Protein AF-A0A4V2JHE9-F1 (afdb_monomer_lite)

Organism: Streptomyces kasugaensis (NCBI:txid1946)

Radius of gyration: 15.63 Å; chains: 1; bounding box: 46×31×36 Å

Sequence (121 aa):
APATPTGCGELVRGQLCLRGPAGSAGTYTATYRRHGAPAPHGPRTTGGAPGPPGTRDEFSVRLGYQRRNDRITAFPGWFGTRRTVRGAAELSGRVEMRPDECIRGVMEHGAEVSVTTWSCG

pLDDT: mean 80.95, std 17.06, range [36.38, 97.12]

Structure (mmCIF, N/CA/C/O backbone):
data_AF-A0A4V2JHE9-F1
#
_entry.id   AF-A0A4V2JHE9-F1
#
loop_
_atom_site.group_PDB
_atom_site.id
_atom_site.type_symbol
_atom_site.label_atom_id
_atom_site.label_alt_id
_atom_site.label_comp_id
_atom_site.label_asym_id
_atom_site.label_entity_id
_atom_site.label_seq_id
_atom_site.pdbx_PDB_ins_code
_atom_site.Cartn_x
_atom_site.Cartn_y
_atom_site.Cartn_z
_atom_site.occupancy
_atom_site.B_iso_or_equiv
_atom_site.auth_seq_id
_atom_site.auth_comp_id
_atom_site.auth_asym_id
_atom_site.auth_atom_id
_atom_site.pdbx_PDB_model_num
ATOM 1 N N . ALA A 1 1 ? -9.152 -0.790 -21.980 1.00 36.38 1 ALA A N 1
ATOM 2 C CA . ALA A 1 1 ? -8.130 -0.694 -20.914 1.00 36.38 1 ALA A CA 1
ATOM 3 C C . ALA A 1 1 ? -8.626 -1.483 -19.704 1.00 36.38 1 ALA A C 1
ATOM 5 O O . ALA A 1 1 ? -9.844 -1.520 -19.537 1.00 36.38 1 ALA A O 1
ATOM 6 N N . PRO A 1 2 ? -7.763 -2.146 -18.909 1.00 45.00 2 PRO A N 1
ATOM 7 C CA . PRO A 1 2 ? -8.213 -2.808 -17.685 1.00 45.00 2 PRO A CA 1
ATOM 8 C C . PRO A 1 2 ? -8.945 -1.792 -16.801 1.00 45.00 2 PRO A C 1
ATOM 10 O O . PRO A 1 2 ? -8.518 -0.643 -16.690 1.00 45.00 2 PRO A O 1
ATOM 13 N N . ALA A 1 3 ? -10.074 -2.200 -16.221 1.00 53.06 3 ALA A N 1
ATOM 14 C CA . ALA A 1 3 ? -10.945 -1.311 -15.448 1.00 53.06 3 ALA A CA 1
ATOM 15 C C . ALA A 1 3 ? -10.279 -0.790 -14.159 1.00 53.06 3 ALA A C 1
ATOM 17 O O . ALA A 1 3 ? -10.734 0.193 -13.579 1.00 53.06 3 ALA A O 1
ATOM 18 N N . THR A 1 4 ? -9.184 -1.424 -13.734 1.00 52.03 4 THR A N 1
ATOM 19 C CA . THR A 1 4 ? -8.413 -1.056 -12.549 1.00 52.03 4 THR A CA 1
ATOM 20 C C . THR A 1 4 ? -7.039 -0.537 -12.986 1.00 52.03 4 THR A C 1
ATOM 22 O O . THR A 1 4 ? -6.320 -1.257 -13.685 1.00 52.03 4 THR A O 1
ATOM 25 N N . PRO A 1 5 ? -6.652 0.698 -12.612 1.00 58.84 5 PRO A N 1
ATOM 26 C CA . PRO A 1 5 ? -5.330 1.216 -12.932 1.00 58.84 5 PRO A CA 1
ATOM 27 C C . PRO A 1 5 ? -4.240 0.346 -12.295 1.00 58.84 5 PRO A C 1
ATOM 29 O O . PRO A 1 5 ? -4.415 -0.175 -11.192 1.00 58.84 5 PRO A O 1
ATOM 32 N N . THR A 1 6 ? -3.107 0.195 -12.981 1.00 68.44 6 THR A N 1
ATOM 33 C CA . THR A 1 6 ? -1.942 -0.556 -12.491 1.00 68.44 6 THR A CA 1
ATOM 34 C C . THR A 1 6 ? -1.561 -0.113 -11.073 1.00 68.44 6 THR A C 1
ATOM 36 O O . THR A 1 6 ? -1.502 1.082 -10.784 1.00 68.44 6 THR A O 1
ATOM 39 N N . GLY A 1 7 ? -1.331 -1.075 -10.175 1.00 78.56 7 GLY A N 1
ATOM 40 C CA . GLY A 1 7 ? -1.049 -0.824 -8.756 1.00 78.56 7 GLY A CA 1
ATOM 41 C C . GLY A 1 7 ? -2.286 -0.667 -7.866 1.00 78.56 7 GLY A C 1
ATOM 42 O O . GLY A 1 7 ? -2.136 -0.641 -6.643 1.00 78.56 7 GLY A O 1
ATOM 43 N N . CYS A 1 8 ? -3.495 -0.628 -8.435 1.00 87.81 8 CYS A N 1
ATOM 44 C CA . CYS A 1 8 ? -4.754 -0.662 -7.694 1.00 87.81 8 CYS A CA 1
ATOM 45 C C . CYS A 1 8 ? -5.410 -2.050 -7.726 1.00 87.81 8 CYS A C 1
ATOM 47 O O . CYS A 1 8 ? -5.231 -2.826 -8.664 1.00 87.81 8 CYS A O 1
ATOM 49 N N . GLY A 1 9 ? -6.175 -2.362 -6.684 1.00 87.69 9 GLY A N 1
ATOM 50 C CA . GLY A 1 9 ? -6.986 -3.567 -6.563 1.00 87.69 9 GLY A CA 1
ATOM 51 C C . GLY A 1 9 ? -8.303 -3.256 -5.859 1.00 87.69 9 GLY A C 1
ATOM 52 O O . GLY A 1 9 ? -8.328 -2.477 -4.903 1.00 87.69 9 GLY A O 1
ATOM 53 N N . GLU A 1 10 ? -9.383 -3.856 -6.351 1.00 87.69 10 GLU A N 1
ATOM 54 C CA . GLU A 1 10 ? -10.693 -3.842 -5.697 1.00 87.69 10 GLU A CA 1
ATOM 55 C C . GLU A 1 10 ? -10.716 -4.868 -4.556 1.00 87.69 10 GLU A C 1
ATOM 57 O O . GLU A 1 10 ? -10.208 -5.981 -4.687 1.00 87.69 10 GLU A O 1
ATOM 62 N N . LEU A 1 11 ? -11.316 -4.485 -3.434 1.00 84.50 11 LEU A N 1
ATOM 63 C CA . LEU A 1 11 ? -11.551 -5.295 -2.247 1.00 84.50 11 LEU A CA 1
ATOM 64 C C . LEU A 1 11 ? -13.057 -5.377 -2.014 1.00 84.50 11 LEU A C 1
ATOM 66 O O . LEU A 1 11 ? -13.815 -4.505 -2.424 1.00 84.50 11 LEU A O 1
ATOM 70 N N . VAL A 1 12 ? -13.487 -6.351 -1.215 1.00 80.12 12 VAL A N 1
ATOM 71 C CA . VAL A 1 12 ? -14.900 -6.517 -0.826 1.00 80.12 12 VAL A CA 1
ATOM 72 C C . VAL A 1 12 ? -15.516 -5.232 -0.247 1.00 80.12 12 VAL A C 1
ATOM 74 O O . VAL A 1 12 ? -16.714 -4.995 -0.382 1.00 80.12 12 VAL A O 1
ATOM 77 N N . ARG A 1 13 ? -14.715 -4.386 0.415 1.00 80.62 13 ARG A N 1
ATOM 78 C CA . ARG A 1 13 ? -15.190 -3.182 1.121 1.00 80.62 13 ARG A CA 1
ATOM 79 C C . ARG A 1 13 ? -14.603 -1.864 0.615 1.00 80.62 13 ARG A C 1
ATOM 81 O O . ARG A 1 13 ? -14.981 -0.810 1.131 1.00 80.62 13 ARG A O 1
ATOM 88 N N . GLY A 1 14 ? -13.724 -1.882 -0.380 1.00 88.88 14 GLY A N 1
ATOM 89 C CA . GLY A 1 14 ? -13.094 -0.667 -0.887 1.00 88.88 14 GLY A CA 1
ATOM 90 C C . GLY A 1 14 ? -12.064 -0.925 -1.974 1.00 88.88 14 GLY A C 1
ATOM 91 O O . GLY A 1 14 ? -11.912 -2.035 -2.449 1.00 88.88 14 GLY A O 1
ATOM 92 N N . GLN A 1 15 ? -11.299 0.098 -2.317 1.00 92.00 15 GLN A N 1
ATOM 93 C CA . GLN A 1 15 ? -10.196 0.025 -3.262 1.00 92.00 15 GLN A CA 1
ATOM 94 C C . GLN A 1 15 ? -8.887 0.351 -2.543 1.00 92.00 15 GLN A C 1
ATOM 96 O O . GLN A 1 15 ? -8.812 1.317 -1.777 1.00 92.00 15 GLN A O 1
ATOM 101 N N . LEU A 1 16 ? -7.853 -0.446 -2.799 1.00 94.31 16 LEU A N 1
ATOM 102 C CA . LEU A 1 16 ? -6.482 -0.184 -2.376 1.00 94.31 16 LEU A CA 1
ATOM 103 C C . LEU A 1 16 ? -5.668 0.167 -3.611 1.00 94.31 16 LEU A C 1
ATOM 105 O O . LEU A 1 16 ? -5.749 -0.515 -4.627 1.00 94.31 16 LEU A O 1
ATOM 109 N N . CYS A 1 17 ? -4.851 1.201 -3.507 1.00 93.62 17 CYS A N 1
ATOM 110 C CA . CYS A 1 17 ? -3.918 1.604 -4.542 1.00 93.62 17 CYS A CA 1
ATOM 111 C C . CYS A 1 17 ? -2.531 1.773 -3.949 1.00 93.62 17 CYS A C 1
ATOM 113 O O . CYS A 1 17 ? -2.389 2.360 -2.880 1.00 93.62 17 CYS A O 1
ATOM 115 N N . LEU A 1 18 ? -1.513 1.318 -4.671 1.00 94.25 18 LEU A N 1
ATOM 116 C CA . LEU A 1 18 ? -0.124 1.674 -4.432 1.00 94.25 18 LEU A CA 1
ATOM 117 C C . LEU A 1 18 ? 0.398 2.453 -5.638 1.00 94.25 18 LEU A C 1
ATOM 119 O O . LEU A 1 18 ? 0.334 1.975 -6.770 1.00 94.25 18 LEU A O 1
ATOM 123 N N . ARG A 1 19 ? 0.922 3.651 -5.385 1.00 92.38 19 ARG A N 1
ATOM 124 C CA . ARG A 1 19 ? 1.531 4.527 -6.391 1.00 92.38 19 ARG A CA 1
ATOM 125 C C . ARG A 1 19 ? 2.988 4.786 -6.045 1.00 92.38 19 ARG A C 1
ATOM 127 O O . ARG A 1 19 ? 3.313 4.968 -4.876 1.00 92.38 19 ARG A O 1
ATOM 134 N N . GLY A 1 20 ? 3.841 4.833 -7.056 1.00 89.06 20 GLY A N 1
ATOM 135 C CA . GLY A 1 20 ? 5.268 5.106 -6.920 1.00 89.06 20 GLY A CA 1
ATOM 136 C C . GLY A 1 20 ? 6.044 4.609 -8.142 1.00 89.06 20 GLY A C 1
ATOM 137 O O . GLY A 1 20 ? 5.440 4.016 -9.041 1.00 89.06 20 GLY A O 1
ATOM 138 N N . PRO A 1 21 ? 7.358 4.868 -8.201 1.00 88.00 21 PRO A N 1
ATOM 139 C CA . PRO A 1 21 ? 8.190 4.561 -9.363 1.00 88.00 21 PRO A CA 1
ATOM 140 C C . PRO A 1 21 ? 8.599 3.079 -9.395 1.00 88.00 21 PRO A C 1
ATOM 142 O O . PRO A 1 21 ? 9.732 2.755 -9.054 1.00 88.00 21 PRO A O 1
ATOM 145 N N . ALA A 1 22 ? 7.678 2.180 -9.768 1.00 84.69 22 ALA A N 1
ATOM 146 C CA . ALA A 1 22 ? 7.933 0.733 -9.814 1.00 84.69 22 ALA A CA 1
ATOM 147 C C . ALA A 1 22 ? 9.244 0.397 -10.556 1.00 84.69 22 ALA A C 1
ATOM 149 O O . ALA A 1 22 ? 9.531 0.977 -11.599 1.00 84.69 22 ALA A O 1
ATOM 150 N N . GLY A 1 23 ? 10.046 -0.510 -9.989 1.00 83.81 23 GLY A N 1
ATOM 151 C CA . GLY A 1 23 ? 11.392 -0.824 -10.487 1.00 83.81 23 GLY A CA 1
ATOM 152 C C . GLY A 1 23 ? 12.457 0.206 -10.084 1.00 83.81 23 GLY A C 1
ATOM 153 O O . GLY A 1 23 ? 13.574 0.198 -10.594 1.00 83.81 23 GLY A O 1
ATOM 154 N N . SER A 1 24 ? 12.147 1.143 -9.187 1.00 87.38 24 SER A N 1
ATOM 155 C CA . SER A 1 24 ? 13.110 2.136 -8.710 1.00 87.38 24 SER A CA 1
ATOM 156 C C . SER A 1 24 ? 12.867 2.535 -7.262 1.00 87.38 24 SER A C 1
ATOM 158 O O . SER A 1 24 ? 11.736 2.580 -6.764 1.00 87.38 24 SER A O 1
ATOM 160 N N . ALA A 1 25 ? 13.962 2.842 -6.566 1.00 90.44 25 ALA A N 1
ATOM 161 C CA . ALA A 1 25 ? 13.893 3.406 -5.231 1.00 90.44 25 ALA A CA 1
ATOM 162 C C . ALA A 1 25 ? 13.213 4.782 -5.274 1.00 90.44 25 ALA A C 1
ATOM 164 O O . ALA A 1 25 ? 13.497 5.610 -6.139 1.00 90.44 25 ALA A O 1
ATOM 165 N N . GLY A 1 26 ? 12.333 5.051 -4.315 1.00 93.00 26 GLY A N 1
ATOM 166 C CA . GLY A 1 26 ? 11.599 6.310 -4.287 1.00 93.00 26 GLY A CA 1
ATOM 167 C C . GLY A 1 26 ? 10.503 6.342 -3.240 1.00 93.00 26 GLY A C 1
ATOM 168 O O . GLY A 1 26 ? 10.407 5.461 -2.384 1.00 93.00 26 GLY A O 1
ATOM 169 N N . THR A 1 27 ? 9.681 7.385 -3.298 1.00 94.88 27 THR A N 1
ATOM 170 C CA . THR A 1 27 ? 8.508 7.519 -2.433 1.00 94.88 27 THR A CA 1
ATOM 171 C C . THR A 1 27 ? 7.341 6.753 -3.031 1.00 94.88 27 THR A C 1
ATOM 173 O O . THR A 1 27 ? 6.936 7.005 -4.166 1.00 94.88 27 THR A O 1
ATOM 176 N N . TYR A 1 28 ? 6.778 5.855 -2.232 1.00 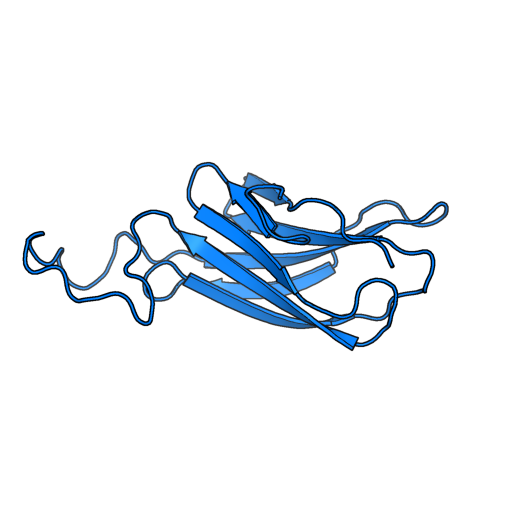94.50 28 TYR A N 1
ATOM 177 C CA . TYR A 1 28 ? 5.560 5.129 -2.551 1.00 94.50 28 TYR A CA 1
ATOM 178 C C . TYR A 1 28 ? 4.445 5.567 -1.616 1.00 94.50 28 TYR A C 1
ATOM 180 O O . TYR A 1 28 ? 4.686 5.893 -0.455 1.00 94.50 28 TYR A O 1
ATOM 188 N N . THR A 1 29 ? 3.224 5.578 -2.134 1.00 95.44 29 THR A N 1
ATOM 189 C CA . THR A 1 29 ? 2.016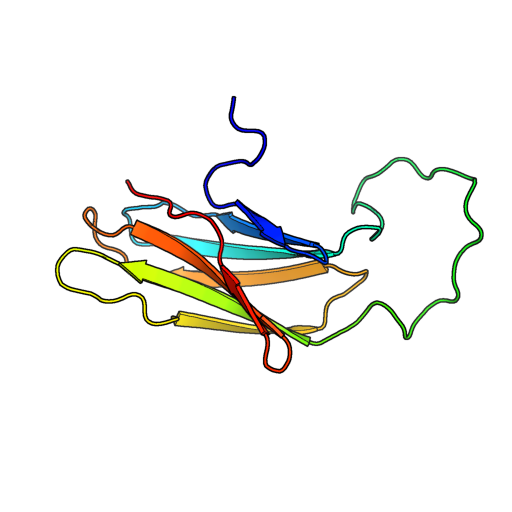 5.976 -1.412 1.00 95.44 29 THR A CA 1
ATOM 190 C C . THR A 1 29 ? 0.973 4.883 -1.554 1.00 95.44 29 THR A C 1
ATOM 192 O O . THR A 1 29 ? 0.590 4.531 -2.672 1.00 95.44 29 THR A O 1
ATOM 195 N N . ALA A 1 30 ? 0.531 4.341 -0.423 1.00 95.88 30 ALA A N 1
ATOM 196 C CA . ALA A 1 30 ? -0.598 3.433 -0.340 1.00 95.88 30 ALA A CA 1
ATOM 197 C C . ALA A 1 30 ? -1.844 4.208 0.095 1.00 95.88 30 ALA A C 1
ATOM 199 O O . ALA A 1 30 ? -1.840 4.865 1.139 1.00 95.88 30 ALA A O 1
ATOM 200 N N . THR A 1 31 ? -2.919 4.086 -0.678 1.00 94.81 31 THR A N 1
ATOM 201 C CA . THR A 1 31 ? -4.200 4.745 -0.414 1.00 94.81 31 THR A CA 1
ATOM 202 C C . THR A 1 31 ? -5.303 3.700 -0.365 1.00 94.81 31 THR A C 1
ATOM 204 O O . THR A 1 31 ? -5.481 2.928 -1.305 1.00 94.81 31 THR A O 1
ATOM 207 N N . TYR A 1 32 ? -6.073 3.700 0.717 1.00 93.88 32 TYR A N 1
ATOM 208 C CA . TYR A 1 32 ? -7.304 2.939 0.854 1.00 93.88 32 TYR A CA 1
ATOM 209 C C . TYR A 1 32 ? -8.514 3.861 0.781 1.00 93.88 32 TYR A C 1
ATOM 211 O O . TYR A 1 32 ? -8.535 4.910 1.433 1.00 93.88 32 TYR A O 1
ATOM 219 N N . ARG A 1 33 ? -9.552 3.442 0.054 1.00 91.06 33 ARG A N 1
ATOM 220 C CA . ARG A 1 33 ? -10.864 4.093 0.065 1.00 91.06 33 ARG A CA 1
ATOM 221 C C . ARG A 1 33 ? -11.982 3.069 0.161 1.00 91.06 33 ARG A C 1
ATOM 223 O O . ARG A 1 33 ? -12.087 2.187 -0.678 1.00 91.06 33 ARG A O 1
ATOM 230 N N . ARG A 1 34 ? -12.855 3.226 1.149 1.00 88.06 34 ARG A N 1
ATOM 231 C CA . ARG A 1 34 ? -14.053 2.404 1.328 1.00 88.06 34 ARG A CA 1
ATOM 232 C C . ARG A 1 34 ? -15.084 2.688 0.230 1.00 88.06 34 ARG A C 1
ATOM 234 O O . ARG A 1 34 ? -15.305 3.845 -0.128 1.00 88.06 34 ARG A O 1
ATOM 241 N N . HIS A 1 35 ? -15.780 1.660 -0.249 1.00 82.31 35 HIS A N 1
ATOM 242 C CA . HIS A 1 35 ? -16.944 1.855 -1.116 1.00 82.31 35 HIS A CA 1
ATOM 243 C C . HIS A 1 35 ? -18.083 2.548 -0.354 1.00 82.31 35 HIS A C 1
ATOM 245 O O . HIS A 1 35 ? -18.285 2.318 0.843 1.00 82.31 35 HIS A O 1
ATOM 251 N N . GLY A 1 36 ? -18.811 3.428 -1.045 1.00 69.62 36 GLY A N 1
ATOM 252 C CA . GLY A 1 36 ? -19.873 4.247 -0.452 1.00 69.62 36 GLY A CA 1
ATOM 253 C C . GLY A 1 36 ? -19.378 5.425 0.396 1.00 69.62 36 GLY A C 1
ATOM 254 O O . GLY A 1 36 ? -20.194 6.226 0.843 1.00 69.62 36 GLY A O 1
ATOM 255 N N . ALA A 1 37 ? -18.062 5.580 0.595 1.00 65.75 37 ALA A N 1
ATOM 256 C CA . ALA A 1 37 ? -17.517 6.785 1.205 1.00 65.75 37 ALA A CA 1
ATOM 257 C C . ALA A 1 37 ? -17.650 7.974 0.236 1.00 65.75 37 ALA A C 1
ATOM 259 O O . ALA A 1 37 ? -17.366 7.820 -0.959 1.00 65.75 37 ALA A O 1
ATOM 260 N N . PRO A 1 38 ? -18.026 9.173 0.718 1.00 58.34 38 PRO A N 1
ATOM 261 C CA . PRO A 1 38 ? -18.099 10.348 -0.137 1.00 58.34 38 PRO A CA 1
ATOM 262 C C . PRO A 1 38 ? -16.736 10.600 -0.801 1.00 58.34 38 PRO A C 1
ATOM 264 O O . PRO A 1 38 ? -15.677 10.573 -0.163 1.0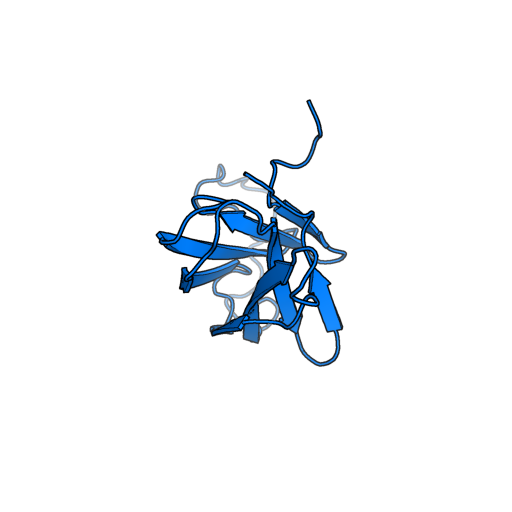0 58.34 38 PRO A O 1
ATOM 267 N N . ALA A 1 39 ? -16.738 10.795 -2.122 1.00 56.09 39 ALA A N 1
ATOM 268 C CA . ALA A 1 39 ? -15.532 11.170 -2.852 1.00 56.09 39 ALA A CA 1
ATOM 269 C C . ALA A 1 39 ? -14.995 12.507 -2.306 1.00 56.09 39 ALA A C 1
ATOM 271 O O . ALA A 1 39 ? -15.798 13.357 -1.921 1.00 56.09 39 ALA A O 1
ATOM 272 N N . PRO A 1 40 ? -13.669 12.744 -2.288 1.00 53.34 40 PRO A N 1
ATOM 273 C CA . PRO A 1 40 ? -13.108 13.939 -1.680 1.00 53.34 40 PRO A CA 1
ATOM 274 C C . PRO A 1 40 ? -13.585 15.189 -2.428 1.00 53.34 40 PRO A C 1
ATOM 276 O O . PRO A 1 40 ? -13.636 16.257 -1.828 1.00 53.34 40 PRO A O 1
ATOM 279 N N . HIS A 1 41 ? -13.946 15.055 -3.715 1.00 49.00 41 HIS A N 1
ATOM 280 C CA . HIS A 1 41 ? -14.372 16.133 -4.619 1.00 49.00 41 HIS A CA 1
ATOM 281 C C . HIS A 1 41 ? -15.624 15.759 -5.454 1.00 49.00 41 HIS A C 1
ATOM 283 O O . HIS A 1 41 ? -15.803 16.257 -6.561 1.00 49.00 41 HIS A O 1
ATOM 289 N N . GLY A 1 42 ? -16.480 14.845 -4.978 1.00 46.66 42 GLY A N 1
ATOM 290 C CA . GLY A 1 42 ? -17.696 14.459 -5.714 1.00 46.66 42 GLY A CA 1
ATOM 291 C C . GLY A 1 42 ? -18.802 15.520 -5.618 1.00 46.66 42 GLY A C 1
ATOM 292 O O . GLY A 1 42 ? -18.900 16.181 -4.578 1.00 46.66 42 GLY A O 1
ATOM 293 N N . PRO A 1 43 ? -19.652 15.691 -6.653 1.00 43.25 43 PRO A N 1
ATOM 294 C CA . PRO A 1 43 ? -20.795 16.587 -6.566 1.00 43.25 43 PRO A CA 1
ATOM 295 C C . PRO A 1 43 ? -21.675 16.152 -5.397 1.00 43.25 43 PRO A C 1
ATOM 297 O O . PRO A 1 43 ? -21.964 14.971 -5.205 1.00 43.25 43 PRO A O 1
ATOM 300 N N . ARG A 1 44 ? -22.067 17.133 -4.589 1.00 45.88 44 ARG A N 1
ATOM 301 C CA . ARG A 1 44 ? -22.953 16.971 -3.441 1.00 45.88 44 ARG A CA 1
ATOM 302 C C . ARG A 1 44 ? -24.327 16.532 -3.951 1.00 45.88 44 ARG A C 1
ATOM 304 O O . ARG A 1 44 ? -25.172 17.375 -4.219 1.00 45.88 44 ARG A O 1
ATOM 311 N N . THR A 1 45 ? -24.546 15.233 -4.139 1.00 49.47 45 THR A N 1
ATOM 312 C CA . THR A 1 45 ? -25.866 14.698 -4.485 1.00 49.47 45 THR A CA 1
ATOM 313 C C . THR A 1 45 ? -26.789 14.892 -3.286 1.00 49.47 45 THR A C 1
ATOM 315 O O . THR A 1 45 ? -26.708 14.173 -2.289 1.00 49.47 45 THR A O 1
ATOM 318 N N . THR A 1 46 ? -27.643 15.907 -3.370 1.00 49.84 46 THR A N 1
ATOM 319 C CA . THR A 1 46 ? -28.720 16.236 -2.430 1.00 49.84 46 THR A CA 1
ATOM 320 C C . THR A 1 46 ? -29.839 15.194 -2.522 1.00 49.84 46 THR A C 1
ATOM 322 O O . THR A 1 46 ? -30.890 15.462 -3.094 1.00 49.84 46 THR A O 1
ATOM 325 N N . GLY A 1 47 ? -29.598 13.978 -2.022 1.00 46.03 47 GLY A N 1
ATOM 326 C CA . GLY A 1 47 ? -30.591 12.895 -2.093 1.00 46.03 47 GLY A CA 1
ATOM 327 C C . GLY A 1 47 ? -30.414 11.724 -1.123 1.00 46.03 47 GLY A C 1
ATOM 328 O O . GLY A 1 47 ? -31.265 10.844 -1.092 1.00 46.03 47 GLY A O 1
ATOM 329 N N . GLY A 1 48 ? -29.354 11.697 -0.313 1.00 44.88 48 GLY A N 1
ATOM 330 C CA . GLY A 1 48 ? -29.212 10.747 0.793 1.00 44.88 48 GLY A CA 1
ATOM 331 C C . GLY A 1 48 ? -29.175 11.520 2.100 1.00 44.88 48 GLY A C 1
ATOM 332 O O . GLY A 1 48 ? -28.367 12.441 2.228 1.00 44.88 48 GLY A O 1
ATOM 333 N N . ALA A 1 49 ? -30.056 11.186 3.045 1.00 47.66 49 ALA A N 1
ATOM 334 C CA . ALA A 1 49 ? -30.046 11.773 4.380 1.00 47.66 49 ALA A CA 1
ATOM 335 C C . ALA A 1 49 ? -28.611 11.754 4.950 1.00 47.66 49 ALA A C 1
ATOM 337 O O . ALA A 1 49 ? -27.947 10.716 4.850 1.00 47.66 49 ALA A O 1
ATOM 338 N N . PRO A 1 50 ? -28.100 12.866 5.512 1.00 49.38 50 PRO A N 1
ATOM 339 C CA . PRO A 1 50 ? -26.788 12.865 6.136 1.00 49.38 50 PRO A CA 1
ATOM 340 C C . PRO A 1 50 ? -26.815 11.860 7.288 1.00 49.38 50 PRO A C 1
ATOM 342 O O . PRO A 1 50 ? -27.502 12.060 8.289 1.00 49.38 50 PRO A O 1
ATOM 345 N N . GLY A 1 51 ? -26.104 10.744 7.119 1.00 48.75 51 GLY A N 1
ATOM 346 C CA . GLY A 1 51 ? -25.853 9.818 8.215 1.00 48.75 51 GLY A CA 1
ATOM 347 C C . GLY A 1 51 ? -25.193 10.576 9.373 1.00 48.75 51 GLY A C 1
ATOM 348 O O . GLY A 1 51 ? -24.454 11.536 9.123 1.00 48.75 51 GLY A O 1
ATOM 349 N N . PRO A 1 52 ? -25.475 10.200 10.631 1.00 46.97 52 PRO A N 1
ATOM 350 C CA . PRO A 1 52 ? -24.994 10.935 11.792 1.00 46.97 52 PRO A CA 1
ATOM 351 C C . PRO A 1 52 ? -23.467 11.113 11.738 1.00 46.97 52 PRO A C 1
ATOM 353 O O . PRO A 1 52 ? -22.754 10.188 11.332 1.00 46.97 52 PRO A O 1
ATOM 356 N N . PRO A 1 53 ? -22.941 12.292 12.120 1.00 49.16 53 PRO A N 1
ATOM 357 C CA . PRO A 1 53 ? -21.509 12.524 12.139 1.00 49.16 53 PRO A CA 1
ATOM 358 C C . PRO A 1 53 ? -20.860 11.627 13.197 1.00 49.16 53 PRO A C 1
ATOM 360 O O . PRO A 1 53 ? -21.043 11.811 14.397 1.00 49.16 53 PRO A O 1
ATOM 363 N N . GLY A 1 54 ? -20.074 10.666 12.717 1.00 53.56 54 GLY A N 1
ATOM 364 C CA . GLY A 1 54 ? -19.198 9.835 13.531 1.00 53.56 54 GLY A CA 1
ATOM 365 C C . GLY A 1 54 ? -19.741 8.438 13.830 1.00 53.56 54 GLY A C 1
ATOM 366 O O . GLY A 1 54 ? -20.921 8.240 14.093 1.00 53.56 54 GLY A O 1
ATOM 367 N N . THR A 1 55 ? -18.796 7.492 13.869 1.00 51.47 55 THR A N 1
ATOM 368 C CA . THR A 1 55 ? -18.812 6.175 14.546 1.00 51.47 55 THR A CA 1
ATOM 369 C C . THR A 1 55 ? -19.045 4.882 13.751 1.00 51.47 55 THR A C 1
ATOM 371 O O . THR A 1 55 ? -18.800 3.828 14.328 1.00 51.47 55 THR A O 1
ATOM 374 N N . ARG A 1 56 ? -19.373 4.879 12.446 1.00 54.22 56 ARG A N 1
ATOM 375 C CA . ARG A 1 56 ? -19.465 3.605 11.672 1.00 54.22 56 ARG A CA 1
ATOM 376 C C . ARG A 1 56 ? -18.460 3.403 10.529 1.00 54.22 56 ARG A C 1
ATOM 378 O O . ARG A 1 56 ? -18.261 2.265 10.114 1.00 54.22 56 ARG A O 1
ATOM 385 N N . ASP A 1 57 ? -17.777 4.453 10.075 1.00 63.41 57 ASP A N 1
ATOM 386 C CA . ASP A 1 57 ? -16.910 4.399 8.879 1.00 63.41 57 ASP A CA 1
ATOM 387 C C . ASP A 1 57 ? -15.418 4.632 9.151 1.00 63.41 57 ASP A C 1
ATOM 389 O O . ASP A 1 57 ? -14.596 4.626 8.227 1.00 63.41 57 ASP A O 1
ATOM 393 N N . GLU A 1 58 ? -15.057 4.834 10.417 1.00 77.38 58 GLU A N 1
ATOM 394 C CA . GLU A 1 58 ? -13.679 5.064 10.833 1.00 77.38 58 GLU A CA 1
ATOM 395 C C . GLU A 1 58 ? -13.119 3.836 11.540 1.00 77.38 58 GLU A C 1
ATOM 397 O O . GLU A 1 58 ? -13.593 3.446 12.605 1.00 77.38 58 GLU A O 1
ATOM 402 N N . PHE A 1 59 ? -12.094 3.236 10.953 1.00 87.94 59 PHE A N 1
ATOM 403 C CA . PHE A 1 59 ? -11.397 2.080 11.494 1.00 87.94 59 PHE A CA 1
ATOM 404 C C . PHE A 1 59 ? -9.912 2.173 11.159 1.00 87.94 59 PHE A C 1
ATOM 406 O O . PHE A 1 59 ? -9.506 2.908 10.260 1.00 87.94 59 PHE A O 1
ATOM 413 N N . SER A 1 60 ? -9.080 1.463 11.909 1.00 92.69 60 SER A N 1
ATOM 414 C CA . SER A 1 60 ? -7.637 1.466 11.681 1.00 92.69 60 SER A CA 1
ATOM 415 C C . SER A 1 60 ? -7.269 0.465 10.601 1.00 92.69 60 SER A C 1
ATOM 417 O O . SER A 1 60 ? -7.609 -0.709 10.704 1.00 92.69 60 SER A O 1
ATOM 419 N N . VAL A 1 61 ? -6.538 0.927 9.593 1.00 93.62 61 VAL A N 1
ATOM 420 C CA . VAL A 1 61 ? -5.909 0.069 8.587 1.00 93.62 61 VAL A CA 1
ATOM 421 C C . VAL A 1 61 ? -4.405 0.206 8.680 1.00 93.62 61 VAL A C 1
ATOM 423 O O . VAL A 1 61 ? -3.878 1.301 8.900 1.00 93.62 61 VAL A O 1
ATOM 426 N N . ARG A 1 62 ? -3.699 -0.900 8.489 1.00 96.75 62 ARG A N 1
ATOM 427 C CA . ARG A 1 62 ? -2.255 -0.888 8.293 1.00 96.75 62 ARG A CA 1
ATOM 428 C C . ARG A 1 62 ? -1.976 -0.933 6.804 1.00 96.75 62 ARG A C 1
ATOM 430 O O . ARG A 1 62 ? -2.481 -1.817 6.120 1.00 96.75 62 ARG A O 1
ATOM 437 N N . LEU A 1 63 ? -1.214 0.032 6.297 1.00 97.12 63 LEU A N 1
ATOM 438 C CA . LEU A 1 63 ? -0.908 0.143 4.872 1.00 97.12 63 LEU A CA 1
ATOM 439 C C . LEU A 1 63 ? 0.576 -0.086 4.631 1.00 97.12 63 LEU A C 1
ATOM 441 O O . LEU A 1 63 ? 1.436 0.346 5.404 1.00 97.12 63 LEU A O 1
ATOM 445 N N . GLY A 1 64 ? 0.870 -0.769 3.536 1.00 96.44 64 GLY A N 1
ATOM 446 C CA . GLY A 1 64 ? 2.221 -1.151 3.187 1.00 96.44 64 GLY A CA 1
ATOM 447 C C . GLY A 1 64 ? 2.349 -1.592 1.743 1.00 96.44 64 GLY A C 1
ATOM 448 O O . GLY A 1 64 ? 1.511 -1.303 0.884 1.00 96.44 64 GLY A O 1
ATOM 449 N N . TYR A 1 65 ? 3.422 -2.324 1.499 1.00 94.81 65 TYR A N 1
ATOM 450 C CA . TYR A 1 65 ? 3.779 -2.876 0.211 1.00 94.81 65 TYR A CA 1
ATOM 451 C C . TYR A 1 65 ? 4.380 -4.274 0.367 1.00 94.81 65 TYR A C 1
ATOM 453 O O . TYR A 1 65 ? 4.878 -4.645 1.425 1.00 94.81 65 TYR A O 1
ATOM 461 N N . GLN A 1 66 ? 4.366 -5.050 -0.707 1.00 94.44 66 GLN A N 1
ATOM 462 C CA . GLN A 1 66 ? 5.167 -6.263 -0.840 1.00 94.44 66 GLN A CA 1
ATOM 463 C C . GLN A 1 66 ? 6.060 -6.117 -2.062 1.00 94.44 66 GLN A C 1
ATOM 465 O O . GLN A 1 66 ? 5.619 -5.569 -3.070 1.00 94.44 66 GLN A O 1
ATOM 470 N N . ARG A 1 67 ? 7.292 -6.619 -1.969 1.00 92.31 67 ARG A N 1
ATOM 471 C CA . ARG A 1 67 ? 8.247 -6.687 -3.083 1.00 92.31 67 ARG A CA 1
ATOM 472 C C . ARG A 1 67 ? 8.493 -8.139 -3.451 1.00 92.31 67 ARG A C 1
ATOM 474 O O . ARG A 1 67 ? 8.527 -8.981 -2.559 1.00 92.31 67 ARG A O 1
ATOM 481 N N . ARG A 1 68 ? 8.689 -8.430 -4.730 1.00 90.25 68 ARG A N 1
ATOM 482 C CA . ARG A 1 68 ? 9.160 -9.743 -5.177 1.00 90.25 68 ARG A CA 1
ATOM 483 C C . ARG A 1 68 ? 10.144 -9.606 -6.326 1.00 90.25 68 ARG A C 1
ATOM 485 O O . ARG A 1 68 ? 9.981 -8.717 -7.153 1.00 90.25 68 ARG A O 1
ATOM 492 N N . ASN A 1 69 ? 11.076 -10.536 -6.400 1.00 86.00 69 ASN A N 1
ATOM 493 C CA . ASN A 1 69 ? 11.857 -10.881 -7.588 1.00 86.00 69 ASN A CA 1
ATOM 494 C C . ASN A 1 69 ? 12.224 -12.371 -7.474 1.00 86.00 69 ASN A C 1
ATOM 496 O O . ASN A 1 69 ? 11.702 -13.066 -6.599 1.00 86.00 69 ASN A O 1
ATOM 500 N N . ASP A 1 70 ? 13.147 -12.859 -8.298 1.00 83.75 70 ASP A N 1
ATOM 501 C CA . ASP A 1 70 ? 13.587 -14.261 -8.259 1.00 83.75 70 ASP A CA 1
ATOM 502 C C . ASP A 1 70 ? 14.310 -14.655 -6.953 1.00 83.75 70 ASP A C 1
ATOM 504 O O . ASP A 1 70 ? 14.562 -15.834 -6.711 1.00 83.75 70 ASP A O 1
ATOM 508 N N . ARG A 1 71 ? 14.665 -13.682 -6.099 1.00 78.44 71 ARG A N 1
ATOM 509 C CA . ARG A 1 71 ? 15.425 -13.885 -4.850 1.00 78.44 71 ARG A CA 1
ATOM 510 C C . ARG A 1 71 ? 14.646 -13.521 -3.584 1.00 78.44 71 ARG A C 1
ATOM 512 O O . ARG A 1 71 ? 14.979 -14.001 -2.505 1.00 78.44 71 ARG A O 1
ATOM 519 N N . ILE A 1 72 ? 13.648 -12.651 -3.697 1.00 75.94 72 ILE A N 1
ATOM 520 C CA . ILE A 1 72 ? 12.868 -12.088 -2.597 1.00 75.94 72 ILE A CA 1
ATOM 521 C C . ILE A 1 72 ? 11.442 -12.612 -2.706 1.00 75.94 72 ILE A C 1
ATOM 523 O O . ILE A 1 72 ? 10.714 -12.313 -3.654 1.00 75.94 72 ILE A O 1
ATOM 527 N N . THR A 1 73 ? 11.012 -13.338 -1.681 1.00 69.12 73 THR A N 1
ATOM 528 C CA . THR A 1 73 ? 9.605 -13.679 -1.471 1.00 69.12 73 THR A CA 1
ATOM 529 C C . THR A 1 73 ? 8.851 -12.511 -0.839 1.00 69.12 73 THR A C 1
ATOM 531 O O . THR A 1 73 ? 9.407 -11.767 -0.037 1.00 69.12 73 THR A O 1
ATOM 534 N N . ALA A 1 74 ? 7.576 -12.369 -1.209 1.00 78.56 74 ALA A N 1
ATOM 535 C CA . ALA A 1 74 ? 6.680 -11.231 -0.977 1.00 78.56 74 ALA A CA 1
ATOM 536 C C . ALA A 1 74 ? 6.369 -10.873 0.496 1.00 78.56 74 ALA A C 1
ATOM 538 O O . ALA A 1 74 ? 5.204 -10.814 0.893 1.00 78.56 74 ALA A O 1
ATOM 539 N N . PHE A 1 75 ? 7.386 -10.597 1.312 1.00 81.75 75 PHE A N 1
ATOM 540 C CA . PHE A 1 75 ? 7.213 -10.138 2.685 1.00 81.75 75 PHE A CA 1
ATOM 541 C C . PHE A 1 75 ? 6.681 -8.697 2.721 1.00 81.75 75 PHE A C 1
ATOM 543 O O . PHE A 1 75 ? 7.122 -7.852 1.931 1.00 81.75 75 PHE A O 1
ATOM 550 N N . PRO A 1 76 ? 5.732 -8.397 3.624 1.00 88.00 76 PRO A N 1
ATOM 551 C CA . PRO A 1 76 ? 5.168 -7.063 3.737 1.00 88.00 76 PRO A CA 1
ATOM 552 C C . PRO A 1 76 ? 6.144 -6.096 4.418 1.00 88.00 76 PRO A C 1
ATOM 554 O O . PRO A 1 76 ? 6.572 -6.311 5.551 1.00 88.00 76 PRO A O 1
ATOM 557 N N . GLY A 1 77 ? 6.447 -4.996 3.732 1.00 93.06 77 GLY A N 1
ATOM 558 C CA . GLY A 1 77 ? 6.974 -3.774 4.328 1.00 93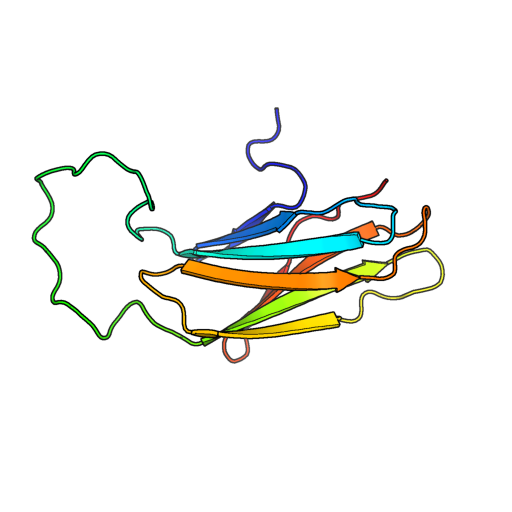.06 77 GLY A CA 1
ATOM 559 C C . GLY A 1 77 ? 5.819 -2.837 4.676 1.00 93.06 77 GLY A C 1
ATOM 560 O O . GLY A 1 77 ? 4.900 -2.656 3.880 1.00 93.06 77 GLY A O 1
ATOM 561 N N . TRP A 1 78 ? 5.841 -2.230 5.861 1.00 95.75 78 TRP A N 1
ATOM 562 C CA . TRP A 1 78 ? 4.734 -1.402 6.347 1.00 95.75 78 TRP A CA 1
ATOM 563 C C . TRP A 1 78 ? 5.112 0.074 6.383 1.00 95.75 78 TRP A C 1
ATOM 565 O O . TRP A 1 78 ? 6.146 0.430 6.939 1.00 95.75 78 TRP A O 1
ATOM 575 N N . PHE A 1 79 ? 4.241 0.935 5.854 1.00 96.19 79 PHE A N 1
ATOM 576 C CA . PHE A 1 79 ? 4.352 2.383 6.048 1.00 96.19 79 PHE A CA 1
ATOM 577 C C . PHE A 1 79 ? 3.836 2.803 7.427 1.00 96.19 79 PHE A C 1
ATOM 579 O O . PHE A 1 79 ? 4.300 3.786 7.993 1.00 96.19 79 PHE A O 1
ATOM 586 N N . GLY A 1 80 ? 2.878 2.050 7.972 1.00 96.25 80 GLY A N 1
ATOM 587 C CA . GLY A 1 80 ? 2.339 2.264 9.309 1.00 96.25 80 GLY A CA 1
ATOM 588 C C . GLY A 1 80 ? 0.861 1.913 9.402 1.00 96.25 80 GLY A C 1
ATOM 589 O O . GLY A 1 80 ? 0.291 1.290 8.502 1.00 96.25 80 GLY A O 1
ATOM 590 N N . THR A 1 81 ? 0.245 2.349 10.495 1.00 96.12 81 THR A N 1
ATOM 591 C CA . THR A 1 81 ? -1.189 2.195 10.756 1.00 96.12 81 THR A CA 1
ATOM 592 C C . THR A 1 81 ? -1.841 3.565 10.802 1.00 96.12 81 THR A C 1
ATOM 594 O O . THR A 1 81 ? -1.330 4.476 11.452 1.00 96.12 81 THR A O 1
ATOM 597 N N . ARG A 1 82 ? -2.981 3.719 10.128 1.00 94.44 82 ARG A N 1
ATOM 598 C CA . ARG A 1 82 ? -3.753 4.962 10.129 1.00 94.44 82 ARG A CA 1
ATOM 599 C C . ARG A 1 82 ? -5.239 4.669 10.261 1.00 94.44 82 ARG A C 1
ATOM 601 O O . ARG A 1 82 ? -5.772 3.781 9.599 1.00 94.44 82 ARG A O 1
ATOM 608 N N . ARG A 1 83 ? -5.913 5.446 11.107 1.00 92.56 83 ARG A N 1
ATOM 609 C CA . ARG A 1 83 ? -7.375 5.457 11.186 1.00 92.56 83 ARG A CA 1
ATOM 610 C C . ARG A 1 83 ? -7.944 6.110 9.932 1.00 92.56 83 ARG A C 1
ATOM 612 O O . ARG A 1 83 ? -7.472 7.174 9.527 1.00 92.56 83 ARG A O 1
ATOM 619 N N . THR A 1 84 ? -8.937 5.478 9.318 1.00 90.62 84 THR A N 1
ATOM 620 C CA . THR A 1 84 ? -9.641 6.059 8.180 1.00 90.62 84 THR A CA 1
ATOM 621 C C . THR A 1 84 ? -10.383 7.314 8.623 1.00 90.62 84 THR A C 1
ATOM 623 O O . THR A 1 84 ? -11.018 7.340 9.674 1.00 90.62 84 THR A O 1
ATOM 626 N N . VAL A 1 85 ? -10.306 8.359 7.804 1.00 88.19 85 VAL A N 1
ATOM 627 C CA . VAL A 1 85 ? -11.067 9.599 7.960 1.00 88.19 85 VAL A CA 1
ATOM 628 C C . VAL A 1 85 ? -12.010 9.675 6.774 1.00 88.19 85 VAL A C 1
ATOM 630 O O . VAL A 1 85 ? -11.568 9.625 5.625 1.00 88.19 85 VAL A O 1
ATOM 633 N N . ARG A 1 86 ? -13.321 9.730 7.039 1.00 84.75 86 ARG A N 1
ATOM 634 C CA . ARG A 1 86 ? -14.362 9.645 5.993 1.00 84.75 86 ARG A CA 1
ATOM 635 C C . ARG A 1 86 ? -14.166 8.434 5.063 1.00 84.75 86 ARG A C 1
ATOM 637 O O . ARG A 1 86 ? -14.263 8.553 3.844 1.00 84.75 86 ARG A O 1
ATOM 644 N N . GLY A 1 87 ? -13.829 7.277 5.639 1.00 87.38 87 GLY A N 1
ATOM 645 C CA . GLY A 1 87 ? -13.636 6.027 4.899 1.00 87.38 87 GLY A CA 1
ATOM 646 C C . GLY A 1 87 ? -12.372 5.964 4.033 1.00 87.38 87 GLY A C 1
ATOM 647 O O . GLY A 1 87 ? -12.259 5.050 3.220 1.00 87.38 87 GLY A O 1
ATOM 648 N N . ALA A 1 88 ? -11.428 6.898 4.176 1.00 90.19 88 ALA A N 1
ATOM 649 C CA . ALA A 1 88 ? -10.167 6.885 3.439 1.00 90.19 88 ALA A CA 1
ATOM 650 C C . ALA A 1 88 ? -8.952 6.926 4.373 1.00 90.19 88 ALA A C 1
ATOM 652 O O . ALA A 1 88 ? -8.984 7.574 5.418 1.00 90.19 88 ALA A O 1
ATOM 653 N N . ALA A 1 89 ? -7.874 6.253 3.984 1.00 93.94 89 ALA A N 1
ATOM 654 C CA . ALA A 1 89 ? -6.582 6.321 4.656 1.00 93.94 89 ALA A CA 1
ATOM 655 C C . ALA A 1 89 ? -5.464 6.373 3.618 1.00 93.94 89 ALA A C 1
ATOM 657 O O . ALA A 1 89 ? -5.546 5.733 2.574 1.00 93.94 89 ALA A O 1
ATOM 658 N N . GLU A 1 90 ? -4.414 7.120 3.926 1.00 95.12 90 GLU A N 1
ATOM 659 C CA . GLU A 1 90 ? -3.240 7.238 3.072 1.00 95.12 90 GLU A CA 1
ATOM 660 C C . GLU A 1 90 ? -1.980 7.254 3.925 1.00 95.12 90 GLU A C 1
ATOM 662 O O . GLU A 1 90 ? -1.926 7.937 4.958 1.00 95.12 90 GLU A O 1
ATOM 667 N N . LEU A 1 91 ? -0.982 6.491 3.493 1.00 96.94 91 LEU A N 1
ATOM 668 C CA . LEU A 1 91 ? 0.348 6.464 4.077 1.00 96.94 91 LEU A CA 1
ATOM 669 C C . LEU A 1 91 ? 1.392 6.372 2.971 1.00 96.94 91 LEU A C 1
ATOM 671 O O . LEU A 1 91 ? 1.209 5.674 1.975 1.00 96.94 91 LEU A O 1
ATOM 675 N N . SER A 1 92 ? 2.504 7.060 3.183 1.00 95.31 92 SER A N 1
ATOM 676 C CA . SER A 1 92 ? 3.610 7.121 2.242 1.00 95.31 92 SER A CA 1
ATOM 677 C C . SER A 1 92 ? 4.929 6.867 2.948 1.00 95.31 92 SER A C 1
ATOM 679 O O . SER A 1 92 ? 5.100 7.231 4.112 1.00 95.31 92 SER A O 1
ATOM 681 N N . GLY A 1 93 ? 5.883 6.294 2.229 1.00 94.50 93 GLY A N 1
ATOM 682 C CA . GLY A 1 93 ? 7.227 6.070 2.736 1.00 94.50 93 GLY A CA 1
ATOM 683 C C . GLY A 1 93 ? 8.216 5.816 1.613 1.00 94.50 93 GLY A C 1
ATOM 684 O O . GLY A 1 93 ? 7.838 5.538 0.472 1.00 94.50 93 GLY A O 1
ATOM 685 N N . ARG A 1 94 ? 9.503 5.924 1.944 1.00 94.56 94 ARG A N 1
ATOM 686 C CA . ARG A 1 94 ? 10.571 5.571 1.014 1.00 94.56 94 ARG A CA 1
ATOM 687 C C . ARG A 1 94 ? 10.703 4.054 0.948 1.00 94.56 94 ARG A C 1
ATOM 689 O O . ARG A 1 94 ? 10.746 3.391 1.981 1.00 94.56 94 ARG A O 1
ATOM 696 N N . VAL A 1 95 ? 10.778 3.527 -0.266 1.00 92.00 95 VAL A N 1
ATOM 697 C CA . VAL A 1 95 ? 11.037 2.112 -0.529 1.00 92.00 95 VAL A CA 1
ATOM 698 C C . VAL A 1 95 ? 12.301 2.027 -1.358 1.00 92.00 95 VAL A C 1
ATOM 700 O O . VAL A 1 95 ? 12.420 2.681 -2.395 1.00 92.00 95 VAL A O 1
ATOM 703 N N . GLU A 1 96 ? 13.256 1.241 -0.883 1.00 90.25 96 GLU A N 1
ATOM 704 C CA . GLU A 1 96 ? 14.387 0.826 -1.699 1.00 90.25 96 GLU A CA 1
ATOM 705 C C . GLU A 1 96 ? 13.907 -0.287 -2.618 1.00 90.25 96 GLU A C 1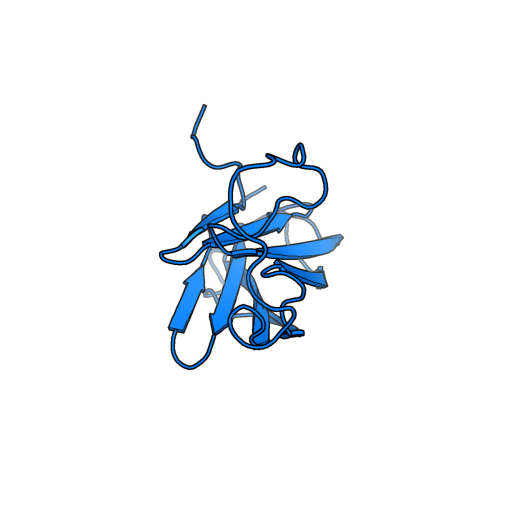
ATOM 707 O O . GLU A 1 96 ? 13.321 -1.264 -2.156 1.00 90.25 96 GLU A O 1
ATOM 712 N N . MET A 1 97 ? 14.092 -0.125 -3.919 1.00 86.62 97 MET A N 1
ATOM 713 C CA . MET A 1 97 ? 13.609 -1.090 -4.894 1.00 86.62 97 MET A CA 1
ATOM 714 C C . MET A 1 97 ? 14.642 -1.239 -5.994 1.00 86.62 97 MET A C 1
ATOM 716 O O . MET A 1 97 ? 15.265 -0.253 -6.402 1.00 86.62 97 MET A O 1
ATOM 720 N N . ARG A 1 98 ? 14.835 -2.476 -6.439 1.00 86.25 98 ARG A N 1
ATOM 721 C CA . ARG A 1 98 ? 15.705 -2.790 -7.572 1.00 86.25 98 ARG A CA 1
ATOM 722 C C . ARG A 1 98 ? 14.910 -2.808 -8.885 1.00 86.25 98 ARG A C 1
ATOM 724 O O . ARG A 1 98 ? 13.697 -3.014 -8.839 1.00 86.25 98 ARG A O 1
ATOM 731 N N . PRO A 1 99 ? 15.568 -2.626 -10.043 1.00 85.75 99 PRO A N 1
ATOM 732 C CA . PRO A 1 99 ? 14.907 -2.660 -11.352 1.00 85.75 99 PRO A CA 1
ATOM 733 C C . PRO A 1 99 ? 14.175 -3.966 -11.662 1.00 85.75 99 PRO A C 1
ATOM 735 O O . PRO A 1 99 ? 13.149 -3.944 -12.325 1.00 85.75 99 PRO A O 1
ATOM 738 N N . ASP A 1 100 ? 14.674 -5.092 -11.157 1.00 87.94 100 ASP A N 1
ATOM 739 C CA . ASP A 1 100 ? 14.101 -6.426 -11.350 1.00 87.94 100 ASP A CA 1
ATOM 740 C C . ASP A 1 100 ? 12.971 -6.766 -10.361 1.00 87.94 100 ASP A C 1
ATOM 742 O O . ASP A 1 100 ? 12.385 -7.847 -10.422 1.00 87.94 100 ASP A O 1
ATOM 746 N N . GLU A 1 101 ? 12.664 -5.871 -9.420 1.00 89.19 101 GLU A N 1
ATOM 747 C CA . GLU A 1 101 ? 11.614 -6.103 -8.438 1.00 89.19 101 GLU A CA 1
ATOM 748 C C . GLU A 1 101 ? 10.239 -5.684 -8.979 1.00 89.19 101 GLU A C 1
ATOM 750 O O . GLU A 1 101 ? 10.071 -4.676 -9.662 1.00 89.19 101 GLU A O 1
ATOM 755 N N . CYS A 1 102 ? 9.212 -6.440 -8.606 1.00 90.81 102 CYS A N 1
ATOM 756 C CA . CYS A 1 102 ? 7.820 -6.019 -8.690 1.00 90.81 102 CYS A CA 1
ATOM 757 C C . CYS A 1 102 ? 7.334 -5.599 -7.304 1.00 90.81 102 CYS A C 1
ATOM 759 O O . CYS A 1 102 ? 7.730 -6.179 -6.291 1.00 90.81 102 CYS A O 1
ATOM 761 N N . ILE A 1 103 ? 6.408 -4.649 -7.255 1.00 92.06 103 ILE A N 1
ATOM 762 C CA . ILE A 1 103 ? 5.806 -4.150 -6.021 1.00 92.06 103 ILE A CA 1
ATOM 763 C C . ILE A 1 103 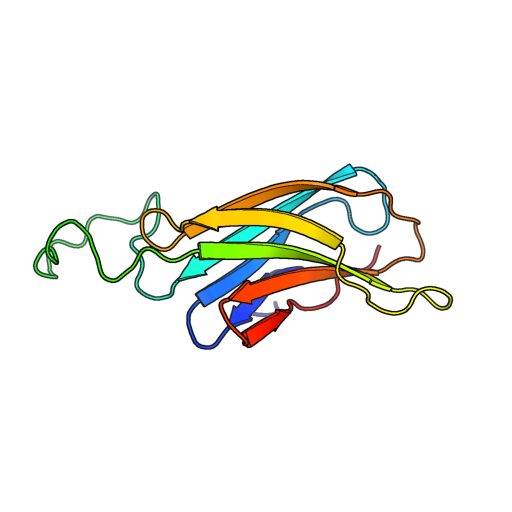? 4.281 -4.165 -6.105 1.00 92.06 103 ILE A C 1
ATOM 765 O O . ILE A 1 103 ? 3.703 -3.946 -7.165 1.00 92.06 103 ILE A O 1
ATOM 769 N N . ARG A 1 104 ? 3.610 -4.431 -4.987 1.00 93.56 104 ARG A N 1
ATOM 770 C CA . ARG A 1 104 ? 2.151 -4.294 -4.850 1.00 93.56 104 ARG A CA 1
ATOM 771 C C . ARG A 1 104 ? 1.789 -3.697 -3.504 1.00 93.56 104 ARG A C 1
ATOM 773 O O . ARG A 1 104 ? 2.563 -3.810 -2.557 1.00 93.56 104 ARG A O 1
ATOM 780 N N . GLY A 1 105 ? 0.610 -3.097 -3.408 1.00 94.75 105 GLY A N 1
ATOM 781 C CA . GLY A 1 105 ? 0.067 -2.613 -2.144 1.00 94.75 105 GLY A CA 1
ATOM 782 C C . GLY A 1 105 ? -0.410 -3.766 -1.272 1.00 94.75 105 GLY A C 1
ATOM 783 O O . GLY A 1 105 ? -0.936 -4.754 -1.787 1.00 94.75 105 GLY A O 1
ATOM 784 N N . VAL A 1 106 ? -0.255 -3.623 0.042 1.00 94.94 106 VAL A N 1
ATOM 785 C CA . VAL A 1 106 ? -0.890 -4.497 1.034 1.00 94.94 106 VAL A CA 1
ATOM 786 C C . VAL A 1 106 ? -1.618 -3.655 2.074 1.00 94.94 106 VAL A C 1
ATOM 788 O O . VAL A 1 106 ? -1.155 -2.582 2.469 1.00 94.94 106 VAL A O 1
ATOM 791 N N . MET A 1 107 ? -2.769 -4.151 2.505 1.00 95.44 107 MET A N 1
ATOM 792 C CA . MET A 1 107 ? -3.521 -3.627 3.629 1.00 95.44 107 MET A CA 1
ATOM 793 C C . MET A 1 107 ? -3.824 -4.756 4.598 1.00 95.44 107 MET A C 1
ATOM 795 O O . MET A 1 107 ? -4.211 -5.845 4.182 1.00 95.44 107 MET A O 1
ATOM 799 N N . GLU A 1 108 ? -3.705 -4.461 5.882 1.00 94.94 108 GLU A N 1
ATOM 800 C CA . GLU A 1 108 ? -4.197 -5.312 6.957 1.00 94.94 108 GLU A CA 1
ATOM 801 C C . GLU A 1 108 ? -5.279 -4.564 7.745 1.00 94.94 108 GLU A C 1
ATOM 803 O O . GLU A 1 108 ? -5.133 -3.383 8.085 1.00 94.94 108 GLU A O 1
ATOM 808 N N . HIS A 1 109 ? -6.382 -5.261 8.009 1.00 90.75 109 HIS A N 1
ATOM 809 C CA . HIS A 1 109 ? -7.471 -4.799 8.858 1.00 90.75 109 HIS A CA 1
ATOM 810 C C . HIS A 1 109 ? -7.987 -5.966 9.708 1.00 90.75 109 HIS A C 1
ATOM 812 O O . HIS A 1 109 ? -8.613 -6.899 9.204 1.00 90.75 109 HIS A O 1
ATOM 818 N N . GLY A 1 110 ? -7.726 -5.917 11.017 1.00 86.69 110 GLY A N 1
ATOM 819 C CA . GLY A 1 110 ? -8.005 -7.049 11.900 1.00 86.69 110 GLY A CA 1
ATOM 820 C C . GLY A 1 110 ? -7.174 -8.268 11.491 1.00 86.69 110 GLY A C 1
ATOM 821 O O . GLY A 1 110 ? -5.952 -8.189 11.473 1.00 86.69 110 GLY A O 1
ATOM 822 N N . ALA A 1 111 ? -7.838 -9.376 11.153 1.00 86.44 111 ALA A N 1
ATOM 823 C CA . ALA A 1 111 ? -7.195 -10.601 10.663 1.00 86.44 111 ALA A CA 1
ATOM 824 C C . ALA A 1 111 ? -7.181 -10.717 9.124 1.00 86.44 111 ALA A C 1
ATOM 826 O O . ALA A 1 111 ? -6.665 -11.693 8.583 1.00 86.44 111 ALA A O 1
ATOM 827 N N . GLU A 1 112 ? -7.775 -9.757 8.411 1.00 89.25 112 GLU A N 1
ATOM 828 C CA . GLU A 1 112 ? -7.870 -9.788 6.955 1.00 89.25 112 GLU A CA 1
ATOM 829 C C . GLU A 1 112 ? -6.684 -9.054 6.326 1.00 89.25 112 GLU A C 1
ATOM 831 O O . GLU A 1 112 ? -6.403 -7.897 6.655 1.00 89.25 112 GLU A O 1
ATOM 836 N N . VAL A 1 113 ? -6.013 -9.724 5.387 1.00 91.69 113 VAL A N 1
ATOM 837 C CA . VAL A 1 113 ? -4.946 -9.146 4.569 1.00 91.69 113 VAL A CA 1
ATOM 838 C C . VAL A 1 113 ? -5.415 -9.083 3.125 1.00 91.69 113 VAL A C 1
ATOM 840 O O . VAL A 1 113 ? -5.814 -10.087 2.541 1.00 91.69 113 VAL A O 1
ATOM 843 N N . SER A 1 114 ? -5.337 -7.896 2.538 1.00 91.06 114 SER A N 1
ATOM 844 C CA . SER A 1 114 ? -5.700 -7.634 1.148 1.00 91.06 114 SER A CA 1
ATOM 845 C C . SER A 1 114 ? -4.517 -7.069 0.376 1.00 91.06 114 SER A C 1
ATOM 847 O O . SER A 1 114 ? -3.719 -6.306 0.918 1.00 91.06 114 SER A O 1
ATOM 849 N N . VAL A 1 115 ? -4.404 -7.425 -0.902 1.00 92.31 115 VAL A N 1
ATOM 850 C CA . VAL A 1 115 ? -3.276 -7.039 -1.761 1.00 92.31 115 VAL A CA 1
ATOM 851 C C . VAL A 1 115 ? -3.755 -6.519 -3.110 1.00 92.31 115 VAL A C 1
ATOM 853 O O . VAL A 1 115 ? -4.784 -6.961 -3.615 1.00 92.31 115 VAL A O 1
ATOM 856 N N . THR A 1 116 ? -2.998 -5.601 -3.711 1.00 91.12 116 THR A N 1
ATOM 857 C CA . THR A 1 116 ? -3.250 -5.155 -5.089 1.00 91.12 116 THR A CA 1
ATOM 858 C C . THR A 1 116 ? -2.533 -6.038 -6.110 1.00 91.12 116 THR A C 1
ATOM 860 O O . THR A 1 116 ? -1.734 -6.916 -5.766 1.00 91.12 116 THR A O 1
ATOM 863 N N . THR A 1 117 ? -2.815 -5.811 -7.391 1.00 88.88 117 THR A N 1
ATOM 864 C CA . THR A 1 117 ? -2.055 -6.419 -8.487 1.00 88.88 117 THR A CA 1
ATOM 865 C C . THR A 1 117 ? -0.600 -5.946 -8.463 1.00 88.88 117 THR A C 1
ATOM 867 O O . THR A 1 117 ? -0.304 -4.814 -8.080 1.00 88.88 117 THR A O 1
ATOM 870 N N . TRP A 1 118 ? 0.312 -6.821 -8.885 1.00 89.69 118 TRP A N 1
ATOM 871 C CA . TRP A 1 118 ? 1.728 -6.493 -9.033 1.00 89.69 118 TRP A CA 1
ATOM 872 C C . TRP A 1 118 ? 1.965 -5.427 -10.104 1.00 89.69 118 TRP A C 1
ATOM 874 O O . TRP A 1 118 ? 1.426 -5.516 -11.205 1.00 89.69 118 TRP A O 1
ATOM 884 N N . SER A 1 119 ? 2.835 -4.477 -9.780 1.00 88.56 119 SER A N 1
ATOM 885 C CA . SER A 1 119 ? 3.418 -3.499 -10.693 1.00 88.56 119 SER A CA 1
ATOM 886 C C . SER A 1 119 ? 4.908 -3.796 -10.834 1.00 88.56 119 SER A C 1
ATOM 888 O O . SER A 1 119 ? 5.620 -3.832 -9.830 1.00 88.56 119 SER A O 1
ATOM 890 N N . CYS A 1 120 ? 5.373 -4.014 -12.058 1.00 86.50 120 CYS A N 1
ATOM 891 C CA . CYS A 1 120 ? 6.776 -4.280 -12.385 1.00 86.50 120 CYS A CA 1
ATOM 892 C C . CYS A 1 120 ? 7.287 -3.171 -13.320 1.00 86.50 120 CYS A C 1
ATOM 894 O O . CYS A 1 120 ? 6.473 -2.585 -14.042 1.00 86.50 120 CYS A O 1
ATOM 896 N N . GLY A 1 121 ? 8.582 -2.858 -13.240 1.00 70.06 121 GLY A N 1
ATOM 897 C CA . GLY A 1 121 ? 9.264 -1.892 -14.112 1.00 70.06 121 GLY A CA 1
ATOM 898 C C . GLY A 1 121 ? 9.772 -2.514 -15.403 1.00 70.06 121 GLY A C 1
ATOM 899 O O . GLY A 1 121 ? 9.958 -3.751 -15.417 1.00 70.06 121 GLY A O 1
#

Secondary structure (DSSP, 8-state):
--SS-TTEEEETTEEEEEES-TTS-EEEEEEEEETTSPPTT----TTS----SSSSS--EEEEEEEEESSS---PEEEEEEEE-BTTEEEEEEEE---TT-EEEEEEEETTEEEEPPPEE-

Foldseek 3Di:
DPPAPPQKDDDPFWIWGWDDDAQAWDKIKIKTAGPPQDDPDDPPPPPDDPDDPDDDQKAKKWKFKFKDAPVDDTDTDTQGIDIDDSRMDMGMDIDGHHLRMWMHMWMDGPPDIDIGDIDHD